Protein AF-A0A368G929-F1 (afdb_monomer_lite)

pLDDT: mean 85.09, std 13.85, range [44.19, 98.19]

InterPro domains:
  IPR004951 Protein of unknown function DUF268, Caenorhabditis species [PF03269] (33-87)

Foldseek 3Di:
DDDDLVNQCVQDPCNVVSVVLVVCCVVPQCAQAEEEAEARLECSSVVSNVVSHHQAYE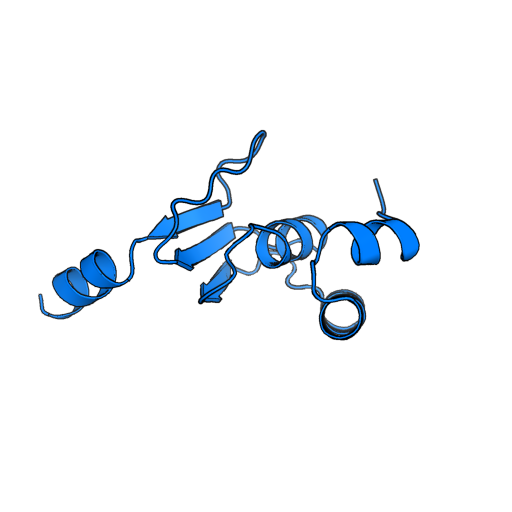YEHCDDYDDPPDPRYHYDHNVRVVVVVVD

Organism: Ancylostoma caninum (NCBI:txid29170)

Secondary structure (DSSP, 8-state):
-PPPHHHHTTTSS-HHHHHHHHHHHHHS--TTPEEEEES-SSTHHHHHHHHTT-SEEEEE-SS----TT-S-EEEE-HHHHHHHHT-

Sequence (87 aa):
MNLEEGQLIGIANYAEESMSLYHAFTEFPPENMKGLVIGSEIPWVEVFALRKGASEVLTVEYQKLSIHGTDKVKYIHPMELAEKWQQ

Structure (mmCIF, N/CA/C/O backbone):
data_AF-A0A368G929-F1
#
_entry.id   AF-A0A368G929-F1
#
loop_
_atom_site.group_PDB
_atom_site.id
_atom_site.type_symbol
_atom_site.label_atom_id
_atom_site.label_alt_id
_atom_site.label_comp_id
_atom_site.label_asym_id
_atom_site.label_entity_id
_atom_site.label_seq_id
_atom_site.pdbx_PDB_ins_code
_atom_site.Cartn_x
_atom_site.Cartn_y
_atom_site.Cartn_z
_atom_site.occupancy
_atom_site.B_iso_or_equiv
_atom_site.auth_seq_id
_atom_site.auth_comp_id
_atom_site.auth_asym_id
_atom_site.auth_atom_id
_atom_site.pdbx_PDB_model_num
ATOM 1 N N . MET A 1 1 ? 3.299 -4.605 -16.605 1.00 44.19 1 MET A N 1
ATOM 2 C CA . MET A 1 1 ? 3.973 -3.340 -16.966 1.00 44.19 1 MET A CA 1
ATOM 3 C C . MET A 1 1 ? 5.052 -3.103 -15.923 1.00 44.19 1 MET A C 1
ATOM 5 O O . MET A 1 1 ? 4.717 -2.730 -14.804 1.00 44.19 1 MET A O 1
ATOM 9 N N . ASN A 1 2 ? 6.305 -3.427 -16.249 1.00 51.44 2 ASN A N 1
ATOM 10 C CA . ASN A 1 2 ? 7.448 -3.081 -15.404 1.00 51.44 2 ASN A CA 1
ATOM 11 C C . ASN A 1 2 ? 7.617 -1.563 -15.500 1.00 51.44 2 ASN A C 1
ATOM 13 O O . ASN A 1 2 ? 7.689 -1.052 -16.613 1.00 51.44 2 ASN A O 1
ATOM 17 N N . LEU A 1 3 ? 7.576 -0.845 -14.375 1.00 55.94 3 LEU A N 1
ATOM 18 C CA . LEU A 1 3 ? 7.966 0.567 -14.385 1.00 55.94 3 LEU A CA 1
ATOM 19 C C . LEU A 1 3 ? 9.474 0.599 -14.555 1.00 55.94 3 LEU A C 1
ATOM 21 O O . LEU A 1 3 ? 10.181 -0.076 -13.806 1.00 55.94 3 LEU A O 1
ATOM 25 N N . GLU A 1 4 ? 9.944 1.348 -15.541 1.00 61.66 4 GLU A N 1
ATOM 26 C CA . GLU A 1 4 ? 11.365 1.643 -15.656 1.00 61.66 4 GLU A CA 1
ATOM 27 C C . GLU A 1 4 ? 11.782 2.562 -14.500 1.00 61.66 4 GLU A C 1
ATOM 29 O O . GLU A 1 4 ? 10.984 3.360 -14.006 1.00 61.66 4 GLU A O 1
ATOM 34 N N . GLU A 1 5 ? 13.034 2.444 -14.066 1.00 57.28 5 GLU A N 1
ATOM 35 C CA . GLU A 1 5 ? 13.628 3.154 -12.923 1.00 57.28 5 GLU A CA 1
ATOM 36 C C . GLU A 1 5 ? 13.345 4.669 -12.940 1.00 57.28 5 GLU A C 1
ATOM 38 O O . GLU A 1 5 ? 12.945 5.253 -11.933 1.00 57.28 5 GLU A O 1
ATOM 43 N N . GLY A 1 6 ? 13.404 5.293 -14.122 1.00 56.59 6 GLY A N 1
ATOM 44 C CA . GLY A 1 6 ? 13.113 6.719 -14.300 1.00 56.59 6 GLY A CA 1
ATOM 45 C C . GLY A 1 6 ? 11.658 7.125 -14.027 1.00 56.59 6 GLY A C 1
ATOM 46 O O . GLY A 1 6 ? 11.397 8.283 -13.714 1.00 56.59 6 GLY A O 1
ATOM 47 N N . GLN A 1 7 ? 10.701 6.195 -14.100 1.00 60.81 7 GLN A N 1
ATOM 48 C CA . GLN A 1 7 ? 9.299 6.472 -13.774 1.00 60.81 7 GLN A CA 1
ATOM 49 C C . GLN A 1 7 ? 9.040 6.443 -12.264 1.00 60.81 7 GLN A C 1
ATOM 51 O O . GLN A 1 7 ? 8.088 7.070 -11.814 1.00 60.81 7 GLN A O 1
ATOM 56 N N . LEU A 1 8 ? 9.873 5.755 -11.477 1.00 59.97 8 LEU A N 1
ATOM 57 C CA . LEU A 1 8 ? 9.736 5.675 -10.016 1.00 59.97 8 LEU A CA 1
ATOM 58 C C . LEU A 1 8 ? 10.177 6.969 -9.329 1.00 59.97 8 LEU A C 1
ATOM 60 O O . LEU A 1 8 ? 9.485 7.451 -8.432 1.00 59.97 8 LEU A O 1
ATOM 64 N N . ILE A 1 9 ? 11.252 7.576 -9.836 1.00 56.62 9 ILE A N 1
ATOM 65 C CA . ILE A 1 9 ? 11.794 8.862 -9.370 1.00 56.62 9 ILE A CA 1
ATOM 66 C C . ILE A 1 9 ? 10.764 9.998 -9.512 1.00 56.62 9 ILE A C 1
ATOM 68 O O . ILE A 1 9 ? 10.782 10.947 -8.739 1.00 56.62 9 ILE A O 1
ATOM 72 N N . GLY A 1 10 ? 9.840 9.904 -10.475 1.00 58.97 10 GLY A N 1
ATOM 73 C CA . GLY A 1 10 ? 8.782 10.900 -10.673 1.00 58.97 10 GLY A CA 1
ATOM 74 C C . GLY A 1 10 ? 7.526 10.702 -9.814 1.00 58.97 10 GLY A C 1
ATOM 75 O O . GLY A 1 10 ? 6.678 11.590 -9.786 1.00 58.97 10 GLY A O 1
ATOM 76 N N . ILE A 1 11 ? 7.368 9.546 -9.157 1.00 61.03 11 ILE A N 1
ATOM 77 C CA . ILE A 1 11 ? 6.163 9.195 -8.379 1.00 61.03 11 ILE A CA 1
ATOM 78 C C . ILE A 1 11 ? 6.365 9.491 -6.891 1.00 61.03 11 ILE A C 1
ATOM 80 O O . ILE A 1 11 ? 5.424 9.889 -6.206 1.00 61.03 11 ILE A O 1
ATOM 84 N N . ALA A 1 12 ? 7.583 9.304 -6.391 1.00 58.69 12 ALA A N 1
ATOM 85 C CA . ALA A 1 12 ? 7.947 9.705 -5.047 1.00 58.69 12 ALA A CA 1
ATOM 86 C C . ALA A 1 12 ? 8.500 11.131 -5.103 1.00 58.69 12 ALA A C 1
ATOM 88 O O . ALA A 1 12 ? 9.458 11.391 -5.821 1.00 58.69 12 ALA A O 1
ATOM 89 N N . ASN A 1 13 ? 8.005 12.041 -4.266 1.00 59.56 13 ASN A N 1
ATOM 90 C CA . ASN A 1 13 ? 8.691 13.316 -3.994 1.00 59.56 13 ASN A CA 1
ATOM 91 C C . ASN A 1 13 ? 10.070 13.122 -3.297 1.00 59.56 13 ASN A C 1
ATOM 93 O O . ASN A 1 13 ? 10.644 14.077 -2.783 1.00 59.56 13 ASN A O 1
ATOM 97 N N . TYR A 1 14 ? 10.582 11.887 -3.275 1.00 65.44 14 TYR A N 1
ATOM 98 C CA . TYR A 1 14 ? 11.662 11.343 -2.459 1.00 65.44 14 TYR A CA 1
ATOM 99 C C . TYR A 1 14 ? 12.526 10.426 -3.336 1.00 65.44 14 TYR A C 1
ATOM 101 O O . TYR A 1 14 ? 12.377 9.201 -3.340 1.00 65.44 14 TYR A O 1
ATOM 109 N N . ALA A 1 15 ? 13.354 11.030 -4.190 1.00 64.81 15 ALA A N 1
ATOM 110 C CA . ALA A 1 15 ? 14.100 10.302 -5.216 1.00 64.81 15 ALA A CA 1
ATOM 111 C C . ALA A 1 15 ? 15.056 9.250 -4.616 1.00 64.81 15 ALA A C 1
ATOM 113 O O . ALA A 1 15 ? 15.110 8.127 -5.116 1.00 64.81 15 ALA A O 1
ATOM 114 N N . GLU A 1 16 ? 15.761 9.561 -3.526 1.00 68.81 16 GLU A N 1
ATOM 115 C CA . GLU A 1 16 ? 16.724 8.636 -2.905 1.00 68.81 16 GLU A CA 1
ATOM 116 C C . GLU A 1 16 ? 16.030 7.485 -2.160 1.00 68.81 16 GLU A C 1
ATOM 118 O O . GLU A 1 16 ? 16.398 6.313 -2.297 1.00 68.81 16 GLU A O 1
ATOM 123 N N . GLU A 1 17 ? 14.969 7.792 -1.420 1.00 72.62 17 GLU A N 1
ATOM 124 C CA . GLU A 1 17 ? 14.175 6.821 -0.672 1.00 72.62 17 GLU A CA 1
ATOM 125 C C . GLU A 1 17 ? 13.435 5.870 -1.619 1.00 72.62 17 GLU A C 1
ATOM 127 O O . GLU A 1 17 ? 13.307 4.673 -1.338 1.00 72.62 17 GLU A O 1
ATOM 132 N N . SER A 1 18 ? 13.017 6.376 -2.785 1.00 75.75 18 SER A N 1
ATOM 133 C CA . SER A 1 18 ? 12.391 5.561 -3.825 1.00 75.75 18 SER A CA 1
ATOM 134 C C . SER A 1 18 ? 13.320 4.481 -4.373 1.00 75.75 18 SER A C 1
ATOM 136 O O . SER A 1 18 ? 12.867 3.361 -4.618 1.00 75.75 18 SER A O 1
ATOM 138 N N . MET A 1 19 ? 14.623 4.761 -4.474 1.00 82.50 19 MET A N 1
ATOM 139 C CA . MET A 1 19 ? 15.610 3.792 -4.953 1.00 82.50 19 MET A CA 1
ATOM 140 C C . MET A 1 19 ? 15.903 2.713 -3.916 1.00 82.50 19 MET A C 1
ATOM 142 O O . MET A 1 19 ? 16.008 1.534 -4.257 1.00 82.50 19 MET A O 1
ATOM 146 N N . SER A 1 20 ? 15.956 3.083 -2.638 1.00 85.69 20 SER A N 1
ATOM 147 C CA . SER A 1 20 ? 16.130 2.108 -1.558 1.00 85.69 20 SER A CA 1
ATOM 148 C C . SER A 1 20 ? 14.958 1.120 -1.505 1.00 85.69 20 SER A C 1
ATOM 150 O O . SER A 1 20 ? 15.174 -0.091 -1.442 1.00 85.69 20 SER A O 1
ATOM 152 N N . LEU A 1 21 ? 13.716 1.604 -1.626 1.00 85.75 21 LEU A N 1
ATOM 153 C CA . LEU A 1 21 ? 12.531 0.742 -1.732 1.00 85.75 21 LEU A CA 1
ATOM 154 C C . LEU A 1 21 ? 12.505 -0.069 -3.032 1.00 85.75 21 LEU A C 1
ATOM 156 O O . LEU A 1 21 ? 12.127 -1.244 -3.007 1.00 85.75 21 LEU A O 1
ATOM 160 N N . TYR A 1 22 ? 12.943 0.521 -4.149 1.00 84.94 22 TYR A N 1
ATOM 161 C CA . TYR A 1 22 ? 13.095 -0.179 -5.424 1.00 84.94 22 TYR A CA 1
ATOM 162 C C . TYR A 1 22 ? 13.980 -1.415 -5.300 1.00 84.94 22 TYR A C 1
ATOM 164 O O . TYR A 1 22 ? 13.551 -2.517 -5.666 1.00 84.94 22 TYR A O 1
ATOM 172 N N . HIS A 1 23 ? 15.189 -1.244 -4.772 1.00 89.00 23 HIS A N 1
ATOM 173 C CA . HIS A 1 23 ? 16.126 -2.343 -4.578 1.00 89.00 23 HIS A CA 1
ATOM 174 C C . HIS A 1 23 ? 15.591 -3.345 -3.555 1.00 89.00 23 HIS A C 1
ATOM 176 O O . HIS A 1 23 ? 15.540 -4.535 -3.864 1.00 89.00 23 HIS A O 1
ATOM 182 N N . ALA A 1 24 ? 15.069 -2.878 -2.415 1.00 91.44 24 ALA A N 1
ATOM 183 C CA . ALA A 1 24 ? 14.525 -3.749 -1.376 1.00 91.44 24 ALA A CA 1
ATOM 184 C C . ALA A 1 24 ? 13.414 -4.676 -1.898 1.00 91.44 24 ALA A C 1
ATOM 186 O O . ALA A 1 24 ? 13.507 -5.883 -1.713 1.00 91.44 24 ALA A O 1
ATOM 187 N N . PHE A 1 25 ? 12.402 -4.168 -2.611 1.00 90.88 25 PHE A N 1
ATOM 188 C CA . PHE A 1 25 ? 11.352 -5.036 -3.172 1.00 90.88 25 PHE A CA 1
ATOM 189 C C . PHE A 1 25 ? 11.772 -5.793 -4.434 1.00 90.88 25 PHE A C 1
ATOM 191 O O . PHE A 1 25 ? 11.040 -6.667 -4.894 1.00 90.88 25 PHE A O 1
ATOM 198 N N . THR A 1 26 ? 12.900 -5.445 -5.051 1.00 89.88 26 THR A N 1
ATOM 199 C CA . THR A 1 26 ? 13.449 -6.231 -6.163 1.00 89.88 26 THR A CA 1
ATOM 200 C C . THR A 1 26 ? 14.214 -7.441 -5.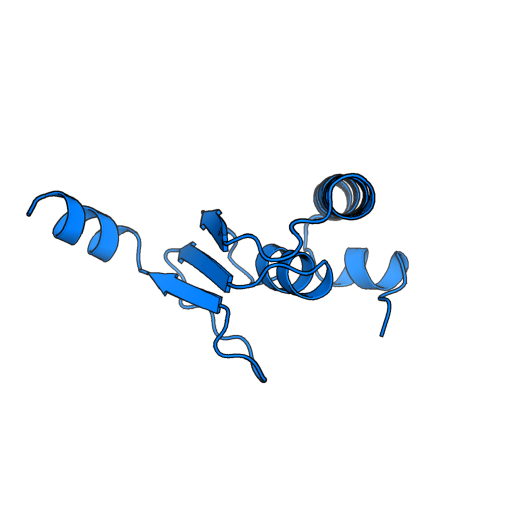645 1.00 89.88 26 THR A C 1
ATOM 202 O O . THR A 1 26 ? 14.044 -8.528 -6.187 1.00 89.88 26 THR A O 1
ATOM 205 N N . GLU A 1 27 ? 15.006 -7.272 -4.589 1.00 95.62 27 GLU A N 1
ATOM 206 C CA . GLU A 1 27 ? 15.746 -8.362 -3.945 1.00 95.62 27 GLU A CA 1
ATOM 207 C C . GLU A 1 27 ? 14.849 -9.219 -3.044 1.00 95.62 27 GLU A C 1
ATOM 209 O O . GLU A 1 27 ? 14.996 -10.440 -3.000 1.00 95.62 27 GLU A O 1
ATOM 214 N N . PHE A 1 28 ? 13.886 -8.589 -2.367 1.00 95.62 28 PHE A N 1
ATOM 215 C CA . PHE A 1 28 ? 12.980 -9.215 -1.406 1.00 95.62 28 PHE A CA 1
ATOM 216 C C . PHE A 1 28 ? 11.523 -8.864 -1.739 1.00 95.62 28 PHE A C 1
ATOM 218 O O . PHE A 1 28 ? 10.892 -8.052 -1.052 1.00 95.62 28 PHE A O 1
ATOM 225 N N . PRO A 1 29 ? 10.966 -9.431 -2.822 1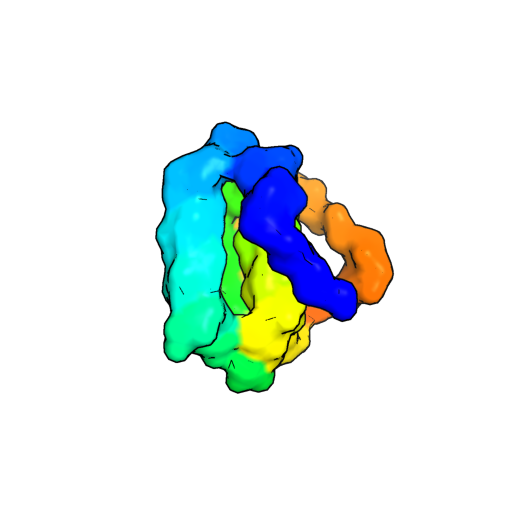.00 95.62 29 PRO A N 1
ATOM 226 C CA . PRO A 1 29 ? 9.604 -9.128 -3.222 1.00 95.62 29 PRO A CA 1
ATOM 227 C C . PRO A 1 29 ? 8.607 -9.655 -2.172 1.00 95.62 29 PRO A C 1
ATOM 229 O O . PRO A 1 29 ? 8.724 -10.803 -1.732 1.00 95.62 29 PRO A O 1
ATOM 232 N N . PRO A 1 30 ? 7.602 -8.857 -1.764 1.00 96.25 30 PRO A N 1
ATOM 233 C CA . PRO A 1 30 ? 6.616 -9.248 -0.757 1.00 96.25 30 PRO A CA 1
ATOM 234 C C . PRO A 1 30 ? 5.532 -10.173 -1.341 1.00 96.25 30 PRO A C 1
ATOM 236 O O . PRO A 1 30 ? 4.338 -9.961 -1.126 1.00 96.25 30 PRO A O 1
ATOM 239 N N . GLU A 1 31 ? 5.916 -11.186 -2.119 1.00 97.44 31 GLU A N 1
ATOM 240 C CA . GLU A 1 31 ? 4.980 -12.035 -2.859 1.00 97.44 31 GLU A CA 1
ATOM 241 C C . GLU A 1 31 ? 3.977 -12.729 -1.931 1.00 97.44 31 GLU A C 1
ATOM 243 O O . GLU A 1 31 ? 4.334 -13.446 -0.998 1.00 97.44 31 GLU A O 1
ATOM 248 N N . ASN A 1 32 ? 2.689 -12.515 -2.205 1.00 97.31 32 ASN A N 1
ATOM 249 C CA . ASN A 1 32 ? 1.548 -12.998 -1.427 1.00 97.31 32 ASN A CA 1
ATOM 250 C C . ASN A 1 32 ? 1.485 -12.497 0.029 1.00 97.31 32 ASN A C 1
ATOM 252 O O . ASN A 1 32 ? 0.573 -12.882 0.766 1.00 97.31 32 ASN A O 1
ATOM 256 N N . MET A 1 33 ? 2.374 -11.595 0.446 1.00 98.12 33 MET A N 1
ATOM 257 C CA . MET A 1 33 ? 2.405 -11.056 1.806 1.00 98.12 33 MET A CA 1
ATOM 258 C C . MET A 1 33 ? 1.410 -9.906 1.983 1.00 98.12 33 MET A C 1
ATOM 260 O O . MET A 1 33 ? 1.076 -9.199 1.030 1.00 98.12 33 MET A O 1
ATOM 264 N N . LYS A 1 34 ? 0.961 -9.707 3.227 1.00 98.19 34 LYS A N 1
ATOM 265 C CA . LYS A 1 34 ? 0.197 -8.524 3.631 1.00 98.19 34 LYS A CA 1
ATOM 266 C C . LYS A 1 34 ? 1.137 -7.472 4.209 1.00 98.19 34 LYS A C 1
ATOM 268 O O . LYS A 1 34 ? 1.939 -7.793 5.083 1.00 98.19 34 LYS A O 1
ATOM 273 N N . GLY A 1 35 ? 1.033 -6.240 3.725 1.00 96.19 35 GLY A N 1
ATOM 274 C CA . GLY A 1 35 ? 1.873 -5.117 4.139 1.00 96.19 35 GLY A CA 1
ATOM 275 C C . GLY A 1 35 ? 1.169 -4.150 5.088 1.00 96.19 35 GLY A C 1
ATOM 276 O O . GLY A 1 35 ? -0.051 -3.992 5.040 1.00 96.19 35 GLY A O 1
ATOM 277 N N . LEU A 1 36 ? 1.962 -3.467 5.912 1.00 96.50 36 LEU A N 1
ATOM 278 C CA . LEU A 1 36 ? 1.557 -2.297 6.688 1.00 96.50 36 LEU A CA 1
ATOM 279 C C . LEU A 1 36 ? 2.439 -1.119 6.270 1.00 96.50 36 LEU A C 1
ATOM 281 O O . LEU A 1 36 ? 3.663 -1.235 6.301 1.00 96.50 36 LEU A O 1
ATOM 285 N N . VAL A 1 37 ? 1.822 0.001 5.909 1.00 94.88 37 VAL A N 1
ATOM 286 C CA . VAL A 1 37 ? 2.505 1.262 5.598 1.00 94.88 37 VAL A CA 1
ATOM 287 C C . VAL A 1 37 ? 2.008 2.339 6.557 1.00 94.88 37 VAL A C 1
ATOM 289 O O . VAL A 1 37 ? 0.821 2.407 6.869 1.00 94.88 37 VAL A O 1
ATOM 292 N N . ILE A 1 38 ? 2.918 3.173 7.054 1.00 94.44 38 ILE A N 1
ATOM 293 C CA . ILE A 1 38 ? 2.615 4.266 7.980 1.00 94.44 38 ILE A CA 1
ATOM 294 C C . ILE A 1 38 ? 3.203 5.543 7.386 1.00 94.44 38 ILE A C 1
ATOM 296 O O . ILE A 1 38 ? 4.394 5.566 7.086 1.00 94.44 38 ILE A O 1
ATOM 300 N N . GLY A 1 39 ? 2.395 6.595 7.244 1.00 89.56 39 GLY A N 1
ATOM 301 C CA . GLY A 1 39 ? 2.910 7.921 6.886 1.00 89.56 39 GLY A CA 1
ATOM 302 C C . GLY A 1 39 ? 3.262 8.118 5.406 1.00 89.56 39 GLY A C 1
ATOM 303 O O . GLY A 1 39 ? 4.199 8.849 5.110 1.00 89.56 39 GLY A O 1
ATOM 304 N N . SER A 1 40 ? 2.597 7.427 4.469 1.00 83.81 40 SER A N 1
ATOM 305 C CA . SER A 1 40 ? 2.982 7.489 3.046 1.00 83.81 40 SER A CA 1
ATOM 306 C C . SER A 1 40 ? 2.641 8.826 2.375 1.00 83.81 40 SER A C 1
ATOM 308 O O . SER A 1 40 ? 3.252 9.128 1.351 1.00 83.81 40 SER A O 1
ATOM 310 N N . GLU A 1 41 ? 1.692 9.605 2.929 1.00 83.88 41 GLU A N 1
ATOM 311 C CA . GLU A 1 41 ? 1.069 10.845 2.397 1.00 83.88 41 GLU A CA 1
ATOM 312 C C . GLU A 1 41 ? 0.433 10.734 0.989 1.00 83.88 41 GLU A C 1
ATOM 314 O O . GLU A 1 41 ? -0.687 11.187 0.757 1.00 83.88 41 GLU A O 1
ATOM 319 N N . ILE A 1 42 ? 1.119 10.083 0.051 1.00 84.75 42 ILE A N 1
ATOM 320 C CA . ILE A 1 42 ? 0.739 9.708 -1.312 1.00 84.75 42 ILE A CA 1
ATOM 321 C C . ILE A 1 42 ? 0.947 8.186 -1.437 1.00 84.75 42 ILE A C 1
ATOM 323 O O . ILE A 1 42 ? 1.909 7.662 -0.875 1.00 84.75 42 ILE A O 1
ATOM 327 N N . PRO A 1 43 ? 0.107 7.434 -2.172 1.00 86.50 43 PRO A N 1
ATOM 328 C CA . PRO A 1 43 ? 0.113 5.974 -2.097 1.00 86.50 43 PRO A CA 1
ATOM 329 C C . PRO A 1 43 ? 1.186 5.303 -2.985 1.00 86.50 43 PRO A C 1
ATOM 331 O O . PRO A 1 43 ? 0.878 4.466 -3.836 1.00 86.50 43 PRO A O 1
ATOM 334 N N . TRP A 1 44 ? 2.449 5.716 -2.881 1.00 86.00 44 TRP A N 1
ATOM 335 C CA . TRP A 1 44 ? 3.523 5.227 -3.752 1.00 86.00 44 TRP A CA 1
ATOM 336 C C . TRP A 1 44 ? 4.128 3.906 -3.258 1.00 86.00 44 TRP A C 1
ATOM 338 O O . TRP A 1 44 ? 4.330 2.994 -4.066 1.00 86.00 44 TRP A O 1
ATOM 348 N N . VAL A 1 45 ? 4.354 3.764 -1.946 1.00 90.38 45 VAL A N 1
ATOM 349 C CA . VAL A 1 45 ? 4.918 2.543 -1.341 1.00 90.38 45 VAL A CA 1
ATOM 350 C C . VAL A 1 45 ? 3.963 1.368 -1.535 1.00 90.38 45 VAL A C 1
ATOM 352 O O . VAL A 1 45 ? 4.381 0.272 -1.907 1.00 90.38 45 VAL A O 1
ATOM 355 N N . GLU A 1 46 ? 2.666 1.602 -1.358 1.00 93.06 46 GLU A N 1
ATOM 356 C CA . GLU A 1 46 ? 1.604 0.614 -1.514 1.00 93.06 46 GLU A CA 1
ATOM 357 C C . GLU A 1 46 ? 1.489 0.146 -2.959 1.00 93.06 46 GLU A C 1
ATOM 359 O O . GLU A 1 46 ? 1.434 -1.057 -3.225 1.00 93.06 46 GLU A O 1
ATOM 364 N N . VAL A 1 47 ? 1.487 1.087 -3.911 1.00 89.62 47 VAL A N 1
ATOM 365 C CA . VAL A 1 47 ? 1.471 0.756 -5.342 1.00 89.62 47 VAL A CA 1
ATOM 366 C C . VAL A 1 47 ? 2.688 -0.087 -5.693 1.00 89.62 47 VAL A C 1
ATOM 368 O O . VAL A 1 47 ? 2.567 -1.061 -6.442 1.00 89.62 47 VAL A O 1
ATOM 371 N N . PHE A 1 48 ? 3.852 0.263 -5.155 1.00 89.19 48 PHE A N 1
ATOM 372 C CA . PHE A 1 48 ? 5.080 -0.445 -5.457 1.00 89.19 48 PHE A CA 1
ATOM 373 C C . PHE A 1 48 ? 5.102 -1.853 -4.838 1.00 89.19 48 PHE A C 1
ATOM 375 O O . PHE A 1 48 ? 5.390 -2.819 -5.548 1.00 89.19 48 PHE A O 1
ATOM 382 N N . ALA A 1 49 ? 4.662 -2.006 -3.586 1.00 93.88 49 ALA A N 1
ATOM 383 C CA . ALA A 1 49 ? 4.502 -3.303 -2.927 1.00 93.88 49 ALA A CA 1
ATOM 384 C C . ALA A 1 49 ? 3.522 -4.221 -3.682 1.00 93.88 49 ALA A C 1
ATOM 386 O O . ALA A 1 49 ? 3.836 -5.384 -3.946 1.00 93.88 49 ALA A O 1
ATOM 387 N N . LEU A 1 50 ? 2.363 -3.700 -4.107 1.00 93.50 50 LEU A N 1
ATOM 388 C CA . LEU A 1 50 ? 1.384 -4.467 -4.886 1.00 93.50 50 LEU A CA 1
ATOM 389 C C . LEU A 1 50 ? 1.934 -4.900 -6.251 1.00 93.50 50 LEU A C 1
ATOM 391 O O . LEU A 1 50 ? 1.717 -6.037 -6.670 1.00 93.50 50 LEU A O 1
ATOM 395 N N . ARG A 1 51 ? 2.674 -4.027 -6.948 1.00 90.69 51 ARG A N 1
ATOM 396 C CA . ARG A 1 51 ? 3.324 -4.383 -8.225 1.00 90.69 51 ARG A CA 1
ATOM 397 C C . ARG A 1 51 ? 4.399 -5.455 -8.061 1.00 90.69 51 ARG A C 1
ATOM 399 O O . ARG A 1 51 ? 4.670 -6.174 -9.019 1.00 90.69 51 ARG A O 1
ATOM 406 N N . LYS A 1 52 ? 4.987 -5.560 -6.870 1.00 94.31 52 LYS A N 1
ATOM 407 C CA . LYS A 1 52 ? 5.995 -6.561 -6.500 1.00 94.31 52 LYS A CA 1
ATOM 408 C C . LYS A 1 52 ? 5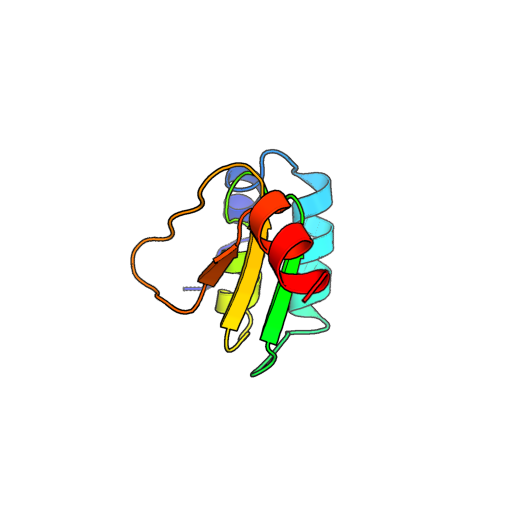.395 -7.809 -5.840 1.00 94.31 52 LYS A C 1
ATOM 410 O O . LYS A 1 52 ? 6.134 -8.645 -5.342 1.00 94.31 52 LYS A O 1
ATOM 415 N N . GLY A 1 53 ? 4.069 -7.961 -5.883 1.00 95.31 53 GLY A N 1
ATOM 416 C CA . GLY A 1 53 ? 3.388 -9.209 -5.542 1.00 95.31 53 GLY A CA 1
ATOM 417 C C . GLY A 1 53 ? 2.701 -9.237 -4.180 1.00 95.31 53 GLY A C 1
ATOM 418 O O . GLY A 1 53 ? 2.143 -10.280 -3.838 1.00 95.31 53 GLY A O 1
ATOM 419 N N . ALA A 1 54 ? 2.680 -8.135 -3.422 1.00 97.50 54 ALA A N 1
ATOM 420 C CA . ALA A 1 54 ? 1.908 -8.077 -2.180 1.00 97.50 54 ALA A CA 1
ATOM 421 C C . ALA A 1 54 ? 0.424 -8.395 -2.436 1.00 97.50 54 ALA A C 1
ATOM 423 O O . ALA A 1 54 ? -0.173 -7.953 -3.425 1.00 97.50 54 ALA A O 1
ATOM 424 N N . SER A 1 55 ? -0.180 -9.176 -1.541 1.00 97.62 55 SER A N 1
ATOM 425 C CA . SER A 1 55 ? -1.584 -9.581 -1.661 1.00 97.62 55 SER A CA 1
ATOM 426 C C . SER A 1 55 ? -2.542 -8.482 -1.203 1.00 97.62 55 SER A C 1
ATOM 428 O O . SER A 1 55 ? -3.617 -8.329 -1.787 1.00 97.62 55 SER A O 1
ATOM 430 N N . GLU A 1 56 ? -2.141 -7.701 -0.200 1.00 97.50 56 GLU A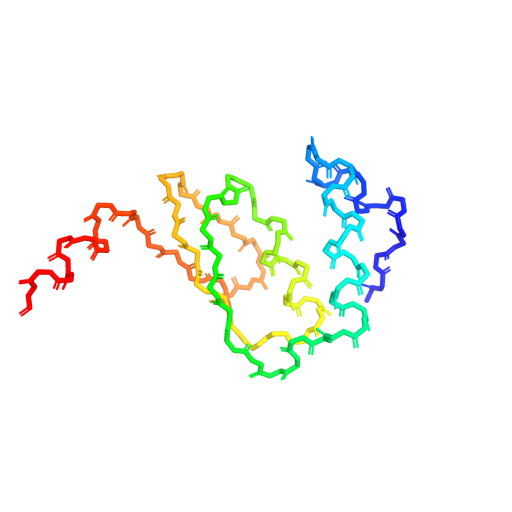 N 1
ATOM 431 C CA . GLU A 1 56 ? -2.896 -6.591 0.385 1.00 97.50 56 GLU A CA 1
ATOM 432 C C . GLU A 1 56 ? -1.943 -5.651 1.136 1.00 97.50 56 GLU A C 1
ATOM 434 O O . GLU A 1 56 ? -0.917 -6.091 1.655 1.00 97.50 56 GLU A O 1
ATOM 439 N N . VAL A 1 57 ? -2.283 -4.368 1.227 1.00 96.75 57 VAL A N 1
ATOM 440 C CA . VAL A 1 57 ? -1.571 -3.391 2.059 1.00 96.75 57 VAL A CA 1
ATOM 441 C C . VAL A 1 57 ? -2.579 -2.607 2.890 1.00 96.75 57 VAL A C 1
ATOM 443 O O . VAL A 1 57 ? -3.576 -2.127 2.358 1.00 96.75 57 VAL A O 1
ATOM 446 N N . LEU A 1 58 ? -2.334 -2.475 4.191 1.00 95.88 58 LEU A N 1
ATOM 447 C CA . LEU A 1 58 ? -3.035 -1.529 5.053 1.00 95.88 58 LEU A CA 1
ATOM 448 C C . LEU A 1 58 ? -2.166 -0.287 5.233 1.00 95.88 58 LEU A C 1
ATOM 450 O O . LEU A 1 58 ? -1.020 -0.406 5.662 1.00 95.88 58 LEU A O 1
ATOM 454 N N . THR A 1 59 ? -2.729 0.888 4.979 1.00 95.94 59 THR A N 1
ATOM 455 C CA . THR A 1 59 ? -2.059 2.160 5.244 1.00 95.94 59 THR A CA 1
ATOM 456 C C . THR A 1 59 ? -2.691 2.889 6.415 1.00 95.94 59 THR A C 1
ATOM 458 O O . THR A 1 59 ? -3.908 3.078 6.469 1.00 95.94 59 THR A O 1
ATOM 461 N N . VAL A 1 60 ? -1.838 3.332 7.334 1.00 95.81 60 VAL A N 1
ATOM 462 C CA . VAL A 1 60 ? -2.181 4.203 8.455 1.00 95.81 60 VAL A CA 1
ATOM 463 C C . VAL A 1 60 ? -1.694 5.610 8.128 1.00 95.81 60 VAL A C 1
ATOM 465 O O . VAL A 1 60 ? -0.490 5.861 8.078 1.00 95.81 60 VAL A O 1
ATOM 468 N N . GLU A 1 61 ? -2.625 6.525 7.873 1.00 94.81 61 GLU A N 1
ATOM 469 C CA . GLU A 1 61 ? -2.305 7.878 7.404 1.00 94.81 61 GLU A CA 1
ATOM 470 C C . GLU A 1 61 ? -3.411 8.871 7.802 1.00 94.81 61 GLU A C 1
ATOM 472 O O . GLU A 1 61 ? -4.593 8.530 7.821 1.00 94.81 61 GLU A O 1
ATOM 477 N N . TYR A 1 62 ? -3.054 10.108 8.146 1.00 93.12 62 TYR A N 1
ATOM 478 C CA . TYR A 1 62 ? -4.026 11.167 8.448 1.00 93.12 62 TYR A CA 1
ATOM 479 C C . TYR A 1 62 ? -4.801 11.587 7.199 1.00 93.12 62 TYR A C 1
ATOM 481 O O . TYR A 1 62 ? -6.004 11.842 7.247 1.00 93.12 62 TYR A O 1
ATOM 489 N N . GLN A 1 63 ? -4.119 11.631 6.061 1.00 89.50 63 GLN A N 1
ATOM 490 C CA . GLN A 1 63 ? -4.709 11.977 4.776 1.00 89.50 63 GLN A CA 1
ATOM 491 C C . GLN A 1 63 ? -5.401 10.764 4.153 1.00 89.50 63 GLN A C 1
ATOM 493 O O . GLN A 1 63 ? -4.841 9.674 4.052 1.00 89.50 63 GLN A O 1
ATOM 498 N N . LYS A 1 64 ? -6.646 10.935 3.703 1.00 84.62 64 LYS A N 1
ATOM 499 C CA . LYS A 1 64 ? -7.369 9.832 3.069 1.00 84.62 64 LYS A CA 1
ATOM 500 C C . LYS A 1 64 ? -6.722 9.481 1.731 1.00 84.62 64 LYS A C 1
ATOM 502 O O . LYS A 1 64 ? -6.807 10.250 0.775 1.00 84.62 64 LYS A O 1
ATOM 507 N N . LEU A 1 65 ? -6.158 8.282 1.653 1.00 83.19 65 LEU A N 1
ATOM 508 C CA . LEU A 1 65 ? -5.597 7.741 0.422 1.00 83.19 65 LEU A CA 1
ATOM 509 C C . LEU A 1 65 ? -6.685 7.054 -0.407 1.00 83.19 65 LEU A C 1
ATOM 511 O O . LEU A 1 65 ? -7.524 6.318 0.113 1.00 83.19 65 LEU A O 1
ATOM 515 N N . SER A 1 66 ? -6.661 7.292 -1.716 1.00 79.19 66 SER A N 1
ATOM 516 C CA . SER A 1 66 ? -7.506 6.603 -2.690 1.00 79.19 66 SER A CA 1
ATOM 517 C C . SER A 1 66 ? -6.636 6.132 -3.842 1.00 79.19 66 SER A C 1
ATOM 519 O O . SER A 1 66 ? -5.926 6.930 -4.450 1.00 79.19 66 SER A O 1
ATOM 521 N N . ILE A 1 67 ? -6.716 4.843 -4.164 1.00 81.75 67 ILE A N 1
ATOM 522 C CA . ILE A 1 67 ? -6.023 4.256 -5.309 1.00 81.75 67 ILE A CA 1
ATOM 523 C C . ILE A 1 67 ? -7.072 3.731 -6.276 1.00 81.75 67 ILE A C 1
ATOM 525 O O . ILE A 1 67 ? -7.907 2.899 -5.928 1.00 81.75 67 ILE A O 1
ATOM 529 N N . HIS A 1 68 ? -7.033 4.220 -7.510 1.00 82.44 68 HIS A N 1
ATOM 530 C CA . HIS A 1 68 ? -7.942 3.758 -8.550 1.00 82.44 68 HIS A CA 1
ATOM 531 C C . HIS A 1 68 ? -7.517 2.385 -9.085 1.00 82.44 68 HIS A C 1
ATOM 533 O O . HIS A 1 68 ? -6.337 2.131 -9.316 1.00 82.44 68 HIS A O 1
ATOM 539 N N . GLY A 1 69 ? -8.497 1.510 -9.329 1.00 84.38 69 GLY A N 1
ATOM 540 C CA . GLY A 1 69 ? -8.279 0.222 -9.996 1.00 84.38 69 GLY A CA 1
ATOM 541 C C . GLY A 1 69 ? -7.872 -0.941 -9.087 1.00 84.38 69 GLY A C 1
ATOM 542 O O . GLY A 1 69 ? -7.559 -2.012 -9.599 1.00 84.38 69 GLY A O 1
ATOM 543 N N . THR A 1 70 ? -7.883 -0.771 -7.763 1.00 88.50 70 THR A N 1
ATOM 544 C CA . THR A 1 70 ? -7.651 -1.862 -6.806 1.00 88.50 70 THR A CA 1
ATOM 545 C C . THR A 1 70 ? -8.352 -1.590 -5.478 1.00 88.50 70 THR A C 1
ATOM 547 O O . THR A 1 70 ? -8.445 -0.446 -5.044 1.00 88.50 70 THR A O 1
ATOM 550 N N . ASP A 1 71 ? -8.821 -2.641 -4.816 1.00 92.75 71 ASP A N 1
ATOM 551 C CA . ASP A 1 71 ? -9.335 -2.628 -3.442 1.00 92.75 71 ASP A CA 1
ATOM 552 C C . ASP A 1 71 ? -8.347 -3.257 -2.442 1.00 92.75 71 ASP A C 1
ATOM 554 O O . ASP A 1 71 ? -8.646 -3.358 -1.249 1.00 92.75 71 ASP A O 1
ATOM 558 N N . LYS A 1 72 ? -7.165 -3.665 -2.923 1.00 94.56 72 LYS A N 1
ATOM 559 C CA . LYS A 1 72 ? -6.097 -4.307 -2.139 1.00 94.56 72 LYS A CA 1
ATOM 560 C C . LYS A 1 72 ? -5.309 -3.338 -1.263 1.00 94.56 72 LYS A C 1
ATOM 562 O O . LYS A 1 72 ? -4.443 -3.783 -0.520 1.00 94.56 72 LYS A O 1
ATOM 567 N N . VAL A 1 73 ? -5.578 -2.036 -1.356 1.00 93.88 73 VAL A N 1
ATOM 568 C CA . VAL A 1 73 ? -5.054 -1.054 -0.404 1.00 93.88 73 VAL A CA 1
ATOM 569 C C . VAL A 1 73 ? -6.183 -0.613 0.503 1.00 93.88 73 VAL A C 1
ATOM 571 O O . VAL A 1 73 ? -7.169 -0.022 0.061 1.00 93.88 73 VAL A O 1
ATOM 574 N N . LYS A 1 74 ? -6.046 -0.957 1.776 1.00 93.81 74 LYS A N 1
ATOM 575 C CA . LYS A 1 74 ? -6.932 -0.536 2.851 1.00 93.81 74 LYS A CA 1
ATOM 576 C C . LYS A 1 74 ? -6.344 0.698 3.517 1.00 93.81 74 LYS A C 1
ATOM 578 O O . LYS A 1 74 ? -5.138 0.913 3.501 1.00 93.81 74 LYS A O 1
ATOM 583 N N . TYR A 1 75 ? -7.209 1.484 4.132 1.00 94.25 75 TYR A N 1
ATOM 584 C CA . TYR A 1 75 ? -6.843 2.709 4.823 1.00 94.25 75 TYR A CA 1
ATOM 585 C C . TYR A 1 75 ? -7.476 2.713 6.211 1.00 94.25 75 TYR A C 1
ATOM 587 O O . TYR A 1 75 ? -8.630 2.301 6.358 1.00 94.25 75 TYR A O 1
ATOM 595 N N . ILE A 1 76 ? -6.743 3.208 7.204 1.00 94.88 76 ILE A N 1
ATOM 596 C CA . ILE A 1 76 ? -7.282 3.548 8.519 1.00 94.88 76 ILE A CA 1
ATOM 597 C C . ILE A 1 76 ? -6.676 4.864 9.007 1.00 94.88 76 ILE A C 1
ATOM 599 O O . ILE A 1 76 ? -5.470 5.090 8.897 1.00 94.88 76 ILE A O 1
ATOM 603 N N . HIS A 1 77 ? -7.515 5.736 9.564 1.00 95.38 77 HIS A N 1
ATOM 604 C CA . HIS A 1 77 ? -7.036 6.976 10.164 1.00 95.38 77 HIS A CA 1
ATOM 605 C C . HIS A 1 77 ? -6.318 6.667 11.498 1.00 95.38 77 HIS A C 1
ATOM 607 O O . HIS A 1 77 ? -6.858 5.896 12.295 1.00 95.38 77 HIS A O 1
ATOM 613 N N . PRO A 1 78 ? -5.149 7.265 11.809 1.00 95.31 78 PRO A N 1
ATOM 614 C CA . PRO A 1 78 ? -4.391 6.968 13.028 1.00 95.31 78 PRO A CA 1
ATOM 615 C C . PRO A 1 78 ? -5.211 7.101 14.316 1.00 95.31 78 PRO A C 1
ATOM 617 O O . PRO A 1 78 ? -5.108 6.259 15.203 1.00 95.31 78 PRO A O 1
ATOM 620 N N . MET A 1 79 ? -6.074 8.121 14.399 1.00 95.50 79 MET A N 1
ATOM 621 C CA . MET A 1 79 ? -6.970 8.284 15.551 1.00 95.50 79 MET A CA 1
ATOM 622 C C . MET A 1 79 ? -7.993 7.154 15.674 1.00 95.50 79 MET A C 1
ATOM 624 O O . MET A 1 79 ? -8.216 6.655 16.770 1.00 95.50 79 MET A O 1
ATOM 628 N N . GLU A 1 80 ? -8.562 6.706 14.554 1.00 95.56 80 GLU A N 1
ATOM 629 C CA . GLU A 1 80 ? -9.508 5.588 14.537 1.00 95.56 80 GLU A CA 1
ATOM 630 C C . GLU A 1 80 ? -8.813 4.282 14.945 1.00 95.56 80 GLU A C 1
ATOM 632 O O . GLU A 1 80 ? -9.370 3.483 15.696 1.00 95.56 80 GLU A O 1
ATOM 637 N N . LEU A 1 81 ? -7.574 4.071 14.485 1.00 94.81 81 LEU A N 1
ATOM 638 C CA . LEU A 1 81 ? -6.752 2.942 14.913 1.00 94.81 81 LEU A CA 1
ATOM 639 C C . LEU A 1 81 ? -6.511 2.977 16.429 1.00 94.81 81 LEU A C 1
ATOM 641 O O . LEU A 1 81 ? -6.680 1.954 17.089 1.00 94.81 81 LEU A O 1
ATOM 645 N N . ALA A 1 82 ? -6.146 4.138 16.981 1.00 94.44 82 ALA A N 1
ATOM 646 C CA . ALA A 1 82 ? -5.887 4.302 18.410 1.00 94.44 82 ALA A CA 1
ATOM 647 C C . ALA A 1 82 ? -7.143 4.068 19.266 1.00 94.44 82 ALA A C 1
ATOM 649 O O . ALA A 1 82 ? -7.069 3.378 20.280 1.00 94.44 82 ALA A O 1
ATOM 650 N N . GLU A 1 83 ? -8.298 4.590 18.849 1.00 95.94 83 GLU A N 1
ATOM 651 C CA . GLU A 1 83 ? -9.583 4.368 19.524 1.00 95.94 83 GLU A CA 1
ATOM 652 C C . GLU A 1 83 ? -9.984 2.889 19.522 1.00 95.94 83 GLU A C 1
ATOM 654 O O . GLU A 1 83 ? -10.413 2.360 20.546 1.00 95.94 83 GLU A O 1
ATOM 659 N N . LYS A 1 84 ? -9.807 2.201 18.387 1.00 93.94 84 LYS A N 1
ATOM 660 C CA . LYS A 1 84 ? -10.090 0.764 18.263 1.00 93.94 84 LYS A CA 1
ATOM 661 C C . LYS A 1 84 ? -9.125 -0.105 19.062 1.00 93.94 84 LYS A C 1
ATOM 663 O O . LYS A 1 84 ? -9.516 -1.180 19.490 1.00 93.94 84 LYS A O 1
ATOM 668 N N . TRP A 1 85 ? -7.885 0.341 19.254 1.00 91.19 85 TRP A N 1
ATOM 669 C CA . TRP A 1 85 ? -6.879 -0.394 20.025 1.00 91.19 85 TRP A CA 1
ATOM 670 C C . TRP A 1 85 ? -7.180 -0.421 21.528 1.00 91.19 85 TRP A C 1
ATOM 672 O O . TRP A 1 85 ? -6.770 -1.342 22.226 1.00 91.19 85 TRP A O 1
ATOM 682 N N . GLN A 1 86 ? -7.855 0.604 22.049 1.00 87.44 86 GLN A N 1
ATOM 683 C CA . GLN A 1 86 ? -8.188 0.699 23.474 1.00 87.44 86 GLN A CA 1
ATOM 684 C C . GLN A 1 86 ? -9.347 -0.216 23.903 1.00 87.44 86 GLN A C 1
ATOM 686 O O . GLN A 1 86 ? -9.615 -0.311 25.101 1.00 87.44 86 GLN A O 1
ATOM 691 N N . GLN A 1 87 ? -10.041 -0.836 22.945 1.00 69.81 87 GLN A N 1
ATOM 692 C CA . GLN A 1 87 ? -11.158 -1.758 23.174 1.00 69.81 87 GLN A CA 1
ATOM 693 C C . GLN A 1 87 ? -10.656 -3.186 23.390 1.00 69.81 87 GLN A C 1
ATOM 695 O O . GLN A 1 87 ? -11.249 -3.870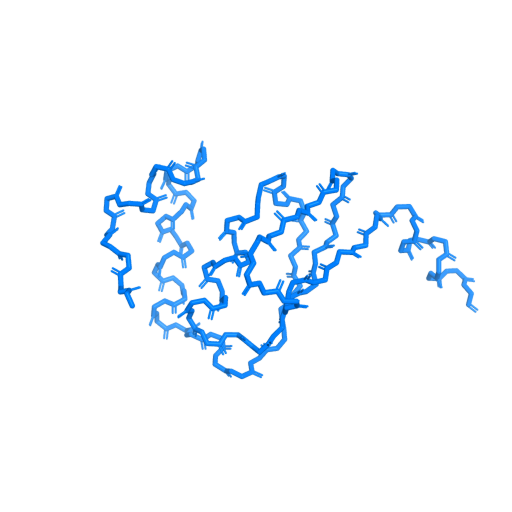 24.253 1.00 69.81 87 GLN A O 1
#

Radius of gyration: 13.54 Å; chains: 1; bounding box: 28×26×40 Å